Protein AF-A0A9Q2XNE6-F1 (afdb_monomer_lite)

pLDDT: mean 92.51, std 5.73, range [63.66, 97.0]

Secondary structure (DSSP, 8-state):
--HHHHHHHHHHHHHHHHHHHHHTTTSHHHHHHHHHHHHHHHHHHHHHHHHHH-

Organism: NCBI:txid2854028

Foldseek 3Di:
DDPCVVLVVQLVVLVVLLVQLVVVVVDPVSVVSNVCSVVSNVVVVVVVVVVVVD

Sequence (54 aa):
MSEFQMMFLPVIAGLILLTVGFSMRERNSGVLMMWIGMLGILGIMVWKILEKLT

Radius of gyration: 13.05 Å; chains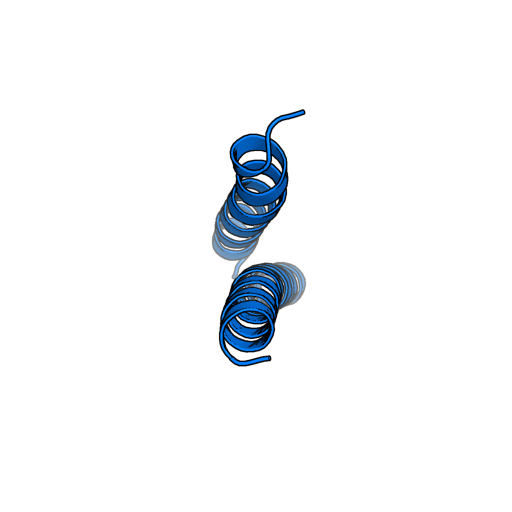: 1; bounding box: 30×15×37 Å

Structure (mmCIF, N/CA/C/O backbone):
data_AF-A0A9Q2XNE6-F1
#
_entry.id   AF-A0A9Q2XNE6-F1
#
loop_
_atom_site.group_PDB
_atom_site.id
_atom_site.type_symbol
_atom_site.label_atom_id
_atom_site.label_alt_id
_atom_site.label_comp_id
_atom_site.label_asym_id
_atom_site.label_entity_id
_atom_site.label_seq_id
_atom_site.pdbx_PDB_ins_code
_atom_site.Cartn_x
_atom_site.Cartn_y
_atom_site.Cartn_z
_atom_site.occupancy
_atom_site.B_iso_or_equiv
_atom_site.auth_seq_id
_atom_site.auth_comp_id
_atom_site.auth_asym_id
_atom_site.auth_atom_id
_atom_site.pdbx_PDB_model_num
ATOM 1 N N . MET A 1 1 ? 2.381 4.015 20.902 1.00 63.66 1 MET A N 1
ATOM 2 C CA . MET A 1 1 ? 2.189 4.533 19.528 1.00 63.66 1 MET A CA 1
ATOM 3 C C . MET A 1 1 ? 0.752 5.001 19.426 1.00 63.66 1 MET A C 1
ATOM 5 O O . MET A 1 1 ? -0.111 4.288 19.923 1.00 63.66 1 MET A O 1
ATOM 9 N N . SER A 1 2 ? 0.486 6.186 18.880 1.00 85.62 2 SER A N 1
ATOM 10 C CA . SER A 1 2 ? -0.897 6.655 18.700 1.00 85.62 2 SER A CA 1
ATOM 11 C C . SER A 1 2 ? -1.597 5.882 17.574 1.00 85.62 2 SER A C 1
ATOM 13 O O . SER A 1 2 ? -0.935 5.370 16.669 1.00 85.62 2 SER A O 1
ATOM 15 N N . GLU A 1 3 ? -2.932 5.808 17.596 1.00 82.00 3 GLU A N 1
ATOM 16 C CA . GLU A 1 3 ? -3.722 5.201 16.506 1.00 82.00 3 GLU A CA 1
ATOM 17 C C . GLU A 1 3 ? -3.403 5.827 15.147 1.00 82.00 3 GLU A C 1
ATOM 19 O O . GLU A 1 3 ? -3.290 5.129 14.141 1.00 82.00 3 GLU A O 1
ATOM 24 N N . PHE A 1 4 ? -3.158 7.138 15.137 1.00 82.31 4 PHE A N 1
ATOM 25 C CA . PHE A 1 4 ? -2.701 7.853 13.955 1.00 82.31 4 PHE A CA 1
ATOM 26 C C . PHE A 1 4 ? -1.383 7.285 13.412 1.00 82.31 4 PHE A C 1
ATOM 28 O O . PHE A 1 4 ? -1.292 6.996 12.224 1.00 82.31 4 PHE A O 1
ATOM 35 N N . GLN A 1 5 ? -0.379 7.055 14.267 1.00 81.31 5 GLN A N 1
ATOM 36 C CA . GLN A 1 5 ? 0.902 6.473 13.844 1.00 81.31 5 GLN A CA 1
ATOM 37 C C . GLN A 1 5 ? 0.736 5.047 13.303 1.00 81.31 5 GLN A C 1
ATOM 39 O O . GLN A 1 5 ? 1.388 4.688 12.322 1.00 81.31 5 GLN A O 1
ATOM 44 N N . MET A 1 6 ? -0.161 4.256 13.901 1.00 84.50 6 MET A N 1
ATOM 45 C CA . MET A 1 6 ? -0.452 2.892 13.450 1.00 84.50 6 MET A CA 1
ATOM 46 C C . MET A 1 6 ? -1.147 2.847 12.083 1.00 84.50 6 MET A C 1
ATOM 48 O O . MET A 1 6 ? -0.889 1.921 11.323 1.00 84.50 6 MET A O 1
ATOM 52 N N . MET A 1 7 ? -1.975 3.840 11.735 1.00 86.44 7 MET A N 1
ATOM 53 C CA . MET A 1 7 ? -2.583 3.942 10.396 1.00 86.44 7 MET A CA 1
ATOM 54 C C . MET A 1 7 ? -1.667 4.616 9.371 1.00 86.44 7 MET A C 1
ATOM 56 O O . MET A 1 7 ? -1.700 4.282 8.189 1.00 86.44 7 MET A O 1
ATOM 60 N N . PHE A 1 8 ? -0.826 5.548 9.812 1.00 90.12 8 PHE A N 1
ATOM 61 C CA . PHE A 1 8 ? 0.074 6.295 8.940 1.00 90.12 8 PHE A CA 1
ATOM 62 C C . PHE A 1 8 ? 1.149 5.400 8.311 1.00 90.12 8 PHE A C 1
ATOM 64 O O . PHE A 1 8 ? 1.394 5.475 7.110 1.00 90.12 8 PHE A O 1
ATOM 71 N N . LEU A 1 9 ? 1.748 4.510 9.107 1.00 91.12 9 LEU A N 1
ATOM 72 C CA . LEU A 1 9 ? 2.780 3.565 8.669 1.00 91.12 9 LEU A CA 1
ATOM 73 C C . LEU A 1 9 ? 2.374 2.712 7.451 1.00 91.12 9 LEU A C 1
ATOM 75 O O . LEU A 1 9 ? 3.086 2.749 6.446 1.00 91.12 9 LEU A O 1
ATOM 79 N N . PRO A 1 10 ? 1.257 1.964 7.481 1.00 90.69 10 PRO A N 1
ATOM 80 C CA . PRO A 1 10 ? 0.876 1.117 6.360 1.00 90.69 10 PRO A CA 1
ATOM 81 C C . PRO A 1 10 ? 0.395 1.912 5.138 1.00 90.69 10 PRO A C 1
ATOM 83 O O . PRO A 1 10 ? 0.622 1.472 4.012 1.00 90.69 10 PRO A O 1
ATOM 86 N N . VAL A 1 11 ? -0.198 3.100 5.322 1.00 92.88 11 VAL A N 1
ATOM 87 C CA . VAL A 1 11 ? -0.555 3.985 4.198 1.00 92.88 11 VAL A CA 1
ATOM 88 C C . VAL A 1 11 ? 0.704 4.489 3.493 1.00 92.88 11 VAL A C 1
ATOM 90 O O . VAL A 1 11 ? 0.809 4.367 2.274 1.00 92.88 11 VAL A O 1
ATOM 93 N N . ILE A 1 12 ? 1.691 4.990 4.242 1.00 95.62 12 ILE A N 1
ATOM 94 C CA . ILE A 1 12 ? 2.981 5.421 3.684 1.00 95.62 12 ILE A CA 1
ATOM 95 C C . ILE A 1 12 ? 3.690 4.256 2.991 1.00 95.62 12 ILE A C 1
ATOM 97 O O . ILE A 1 12 ? 4.182 4.422 1.876 1.00 95.62 12 ILE A O 1
ATOM 101 N N . ALA A 1 13 ? 3.704 3.071 3.607 1.00 94.75 13 A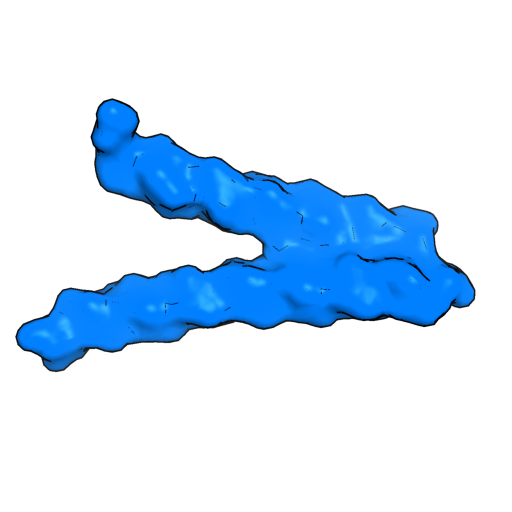LA A N 1
ATOM 102 C CA . ALA A 1 13 ? 4.276 1.880 2.992 1.00 94.75 13 ALA A CA 1
ATOM 103 C C . ALA A 1 13 ? 3.599 1.563 1.650 1.00 94.75 13 ALA A C 1
ATOM 105 O O . ALA A 1 13 ? 4.295 1.362 0.658 1.00 94.75 13 ALA A O 1
ATOM 106 N N . GLY A 1 14 ? 2.263 1.603 1.589 1.00 95.38 14 GLY A N 1
ATOM 107 C CA . GLY A 1 14 ? 1.503 1.430 0.351 1.00 95.38 14 GLY A CA 1
ATOM 108 C C . GLY A 1 14 ? 1.864 2.464 -0.719 1.00 95.38 14 GLY A C 1
ATOM 109 O O . GLY A 1 14 ? 2.121 2.093 -1.862 1.00 95.38 14 GLY A O 1
ATOM 110 N N . LEU A 1 15 ? 1.969 3.746 -0.356 1.00 96.25 15 LEU A N 1
ATOM 111 C CA . LEU A 1 15 ? 2.341 4.826 -1.281 1.00 96.25 15 LEU A CA 1
ATOM 112 C C . LEU A 1 15 ? 3.770 4.675 -1.832 1.00 96.25 15 LEU A C 1
ATOM 114 O O . LEU A 1 15 ? 4.004 4.902 -3.022 1.00 96.25 15 LEU A O 1
ATOM 118 N N . ILE A 1 16 ? 4.723 4.251 -0.996 1.00 97.00 16 ILE A N 1
ATOM 119 C CA . ILE A 1 16 ? 6.092 3.943 -1.434 1.00 97.00 16 ILE A CA 1
ATOM 120 C C . ILE A 1 16 ? 6.066 2.775 -2.422 1.00 97.00 16 ILE A C 1
ATOM 122 O O . ILE A 1 16 ? 6.701 2.844 -3.471 1.00 97.00 16 ILE A O 1
ATOM 126 N N . LEU A 1 17 ? 5.294 1.729 -2.123 1.00 95.69 17 LEU A N 1
ATOM 127 C CA . LEU A 1 17 ? 5.163 0.541 -2.965 1.00 95.69 17 LEU A CA 1
ATOM 128 C C . LEU A 1 17 ? 4.551 0.880 -4.333 1.00 95.69 17 LEU A C 1
ATOM 130 O O . LEU A 1 17 ? 5.034 0.398 -5.357 1.00 95.69 17 LEU A O 1
ATOM 134 N N . LEU A 1 18 ? 3.562 1.779 -4.367 1.00 96.25 18 LEU A N 1
ATOM 135 C CA . LEU A 1 18 ? 3.011 2.334 -5.607 1.00 96.25 18 LEU A CA 1
ATOM 136 C C . LEU A 1 18 ? 4.063 3.122 -6.394 1.00 96.25 18 LEU A C 1
ATOM 138 O O . LEU A 1 18 ? 4.203 2.922 -7.597 1.00 96.25 18 LEU A O 1
ATOM 142 N N . THR A 1 19 ? 4.835 3.979 -5.722 1.00 96.81 19 THR A N 1
ATOM 143 C CA . THR A 1 19 ? 5.880 4.795 -6.362 1.00 96.81 19 THR A CA 1
ATOM 144 C C . THR A 1 19 ? 6.989 3.926 -6.957 1.00 96.81 19 THR A C 1
ATOM 146 O O . THR A 1 19 ? 7.372 4.102 -8.112 1.00 96.81 19 THR A O 1
ATOM 149 N N . VAL A 1 20 ? 7.483 2.946 -6.197 1.00 96.31 20 VAL A N 1
ATOM 150 C CA . VAL A 1 20 ? 8.512 2.003 -6.659 1.00 96.31 20 VAL A CA 1
ATOM 151 C C . VAL A 1 20 ? 7.966 1.110 -7.774 1.00 96.31 20 VAL A C 1
ATOM 153 O O . VAL A 1 20 ? 8.637 0.912 -8.788 1.00 96.31 20 VAL A O 1
ATOM 156 N N . GLY A 1 21 ? 6.735 0.615 -7.625 1.00 95.69 21 GLY A N 1
ATOM 157 C CA . GLY A 1 21 ? 6.062 -0.189 -8.641 1.00 95.69 21 GLY A CA 1
ATOM 158 C C . GLY A 1 21 ? 5.891 0.565 -9.959 1.00 95.69 21 GLY A C 1
ATOM 159 O O . GLY A 1 21 ? 6.171 0.012 -11.022 1.00 95.69 21 GLY A O 1
ATOM 160 N N . PHE A 1 22 ? 5.528 1.847 -9.892 1.00 96.00 22 PHE A N 1
ATOM 161 C CA . PHE A 1 22 ? 5.409 2.713 -11.062 1.00 96.00 22 PHE A CA 1
ATOM 162 C C . PHE A 1 22 ? 6.760 2.981 -11.737 1.00 96.00 22 PHE A C 1
ATOM 164 O O . PHE A 1 22 ? 6.853 2.903 -12.962 1.00 96.00 22 PHE A O 1
ATOM 171 N N . SER A 1 23 ? 7.822 3.228 -10.966 1.00 96.44 23 SER A N 1
ATOM 172 C CA . SER A 1 23 ? 9.183 3.389 -11.504 1.00 96.44 23 SER A CA 1
ATOM 173 C C . SER A 1 23 ? 9.680 2.142 -12.242 1.00 96.44 23 SER A C 1
ATOM 175 O O . SER A 1 23 ? 10.457 2.249 -13.184 1.00 96.44 23 SER A O 1
ATOM 177 N N . MET A 1 24 ? 9.207 0.957 -11.848 1.00 95.44 24 MET A N 1
ATOM 178 C CA . MET A 1 24 ? 9.565 -0.332 -12.450 1.00 95.44 24 MET A CA 1
ATOM 179 C C . MET A 1 24 ? 8.451 -0.904 -13.341 1.00 95.44 24 MET A C 1
ATOM 181 O O . MET A 1 24 ? 8.460 -2.102 -13.628 1.00 95.44 24 MET A O 1
ATOM 185 N N . ARG A 1 25 ? 7.488 -0.079 -13.782 1.00 93.31 25 ARG A N 1
ATOM 186 C CA . ARG A 1 25 ? 6.256 -0.518 -14.474 1.00 93.31 25 ARG A CA 1
ATOM 187 C C . ARG A 1 25 ? 6.479 -1.331 -15.750 1.00 93.31 25 ARG A C 1
ATOM 189 O O . ARG A 1 25 ? 5.590 -2.060 -16.166 1.00 93.31 25 ARG A O 1
ATOM 196 N N . GLU A 1 26 ? 7.646 -1.199 -16.372 1.00 95.88 26 GLU A N 1
ATOM 197 C CA . GLU A 1 26 ? 8.024 -1.946 -17.579 1.00 95.88 26 GLU A CA 1
ATOM 198 C C . GLU A 1 26 ? 8.270 -3.434 -17.291 1.00 95.88 26 GLU A C 1
ATOM 200 O O . GLU A 1 26 ? 8.252 -4.266 -18.195 1.00 95.88 26 GLU A O 1
ATOM 205 N N . ARG A 1 27 ? 8.482 -3.789 -16.018 1.00 93.81 27 ARG A N 1
ATOM 206 C CA . ARG A 1 27 ? 8.620 -5.167 -15.552 1.00 93.81 27 ARG A CA 1
ATOM 207 C C . ARG A 1 27 ? 7.319 -5.630 -14.907 1.00 93.81 27 ARG A C 1
ATOM 209 O O . ARG A 1 27 ? 6.719 -4.906 -14.114 1.00 93.81 27 ARG A O 1
ATOM 216 N N . ASN A 1 28 ? 6.962 -6.898 -15.123 1.00 93.88 28 ASN A N 1
ATOM 217 C CA . ASN A 1 28 ? 5.822 -7.533 -14.444 1.00 93.88 28 ASN A CA 1
ATOM 218 C C . ASN A 1 28 ? 5.899 -7.399 -12.912 1.00 93.88 28 ASN A C 1
ATOM 220 O O . ASN A 1 28 ? 4.870 -7.286 -12.250 1.00 93.88 28 ASN A O 1
ATOM 224 N N . SER A 1 29 ? 7.110 -7.360 -12.344 1.00 92.25 29 SER A N 1
ATOM 225 C CA . SER A 1 29 ? 7.316 -7.125 -10.913 1.00 92.25 29 SER A CA 1
ATOM 226 C C . SER A 1 29 ? 6.874 -5.730 -10.455 1.00 92.25 29 SER A C 1
ATOM 228 O O . SER A 1 29 ? 6.337 -5.613 -9.359 1.00 92.25 29 SER A O 1
ATOM 230 N N . GLY A 1 30 ? 7.045 -4.688 -11.276 1.00 93.81 30 GLY A N 1
ATOM 231 C CA . GLY A 1 30 ? 6.563 -3.339 -10.967 1.00 93.81 30 GLY A CA 1
ATOM 232 C C . GLY A 1 30 ? 5.038 -3.264 -10.968 1.00 93.81 30 GLY A C 1
ATOM 233 O O . GLY A 1 30 ? 4.441 -2.703 -10.053 1.00 93.81 30 GLY A O 1
ATOM 234 N N . VAL A 1 31 ? 4.393 -3.931 -11.931 1.00 94.75 31 VAL A N 1
ATOM 235 C CA . VAL A 1 31 ? 2.927 -4.055 -11.971 1.00 94.75 31 VAL A CA 1
ATOM 236 C C . VAL A 1 31 ? 2.395 -4.800 -10.744 1.00 94.75 31 VAL A C 1
ATOM 238 O O . VAL A 1 31 ? 1.463 -4.321 -10.103 1.00 94.75 31 VAL A O 1
ATOM 241 N N . LEU A 1 32 ? 3.023 -5.915 -10.354 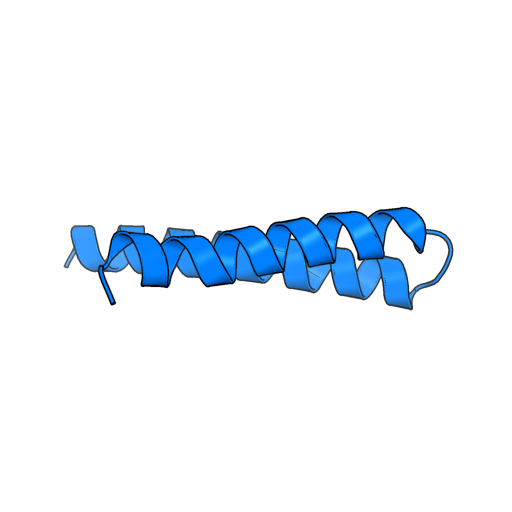1.00 95.94 32 LEU A N 1
ATOM 242 C CA . LEU A 1 32 ? 2.683 -6.650 -9.127 1.00 95.94 32 LEU A CA 1
ATOM 243 C C . LEU A 1 32 ? 2.815 -5.785 -7.868 1.00 95.94 32 LEU A C 1
ATOM 245 O O . LEU A 1 32 ? 1.928 -5.799 -7.018 1.00 95.94 32 LEU A O 1
ATOM 249 N N . MET A 1 33 ? 3.887 -4.997 -7.762 1.00 94.31 33 MET A N 1
ATOM 250 C C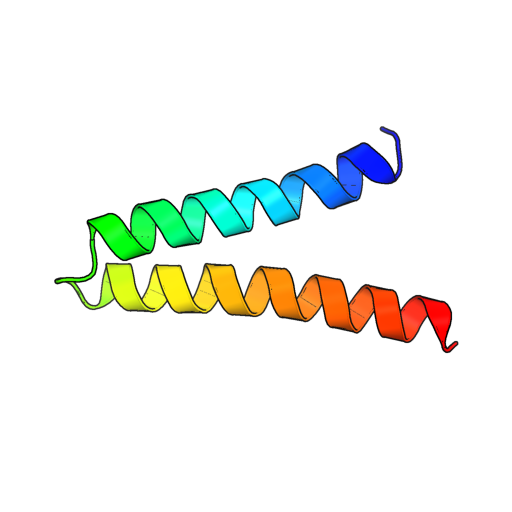A . MET A 1 33 ? 4.062 -4.039 -6.669 1.00 94.31 33 MET A CA 1
ATOM 251 C C . MET A 1 33 ? 2.921 -3.012 -6.638 1.00 94.31 33 MET A C 1
ATOM 253 O O . MET A 1 33 ? 2.330 -2.786 -5.585 1.00 94.31 33 MET A O 1
ATOM 257 N N . MET A 1 34 ? 2.524 -2.450 -7.783 1.00 96.62 34 MET A N 1
ATOM 258 C CA . MET A 1 34 ? 1.388 -1.521 -7.821 1.00 96.62 34 MET A CA 1
ATOM 259 C C . MET A 1 34 ? 0.082 -2.172 -7.332 1.00 96.62 34 MET A C 1
ATOM 261 O O . MET A 1 34 ? -0.657 -1.559 -6.562 1.00 96.62 34 MET A O 1
ATOM 265 N N . TRP A 1 35 ? -0.177 -3.429 -7.706 1.00 97.00 35 TRP A N 1
ATOM 266 C CA . TRP A 1 35 ? -1.331 -4.185 -7.207 1.00 97.00 35 TRP A CA 1
ATOM 267 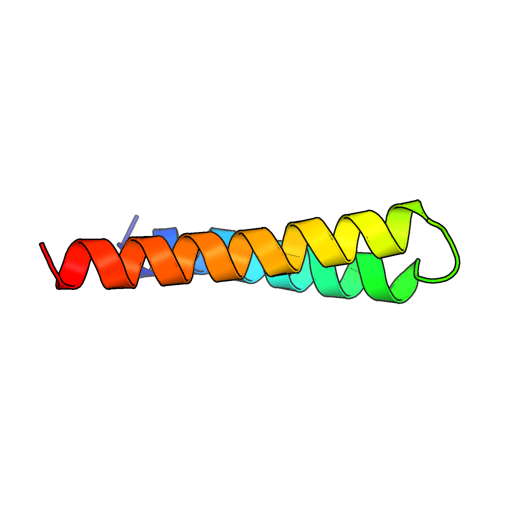C C . TRP A 1 35 ? -1.296 -4.372 -5.690 1.00 97.00 35 TRP A C 1
ATOM 269 O O . TRP A 1 35 ? -2.295 -4.112 -5.024 1.00 97.00 35 TRP A O 1
ATOM 279 N N . ILE A 1 36 ? -0.150 -4.773 -5.134 1.00 96.19 36 ILE A N 1
ATOM 280 C CA . ILE A 1 36 ? 0.010 -4.967 -3.686 1.00 96.19 36 ILE A CA 1
ATOM 281 C C . ILE A 1 36 ? -0.200 -3.645 -2.937 1.00 96.19 36 ILE A C 1
ATOM 283 O O . ILE A 1 36 ? -0.926 -3.617 -1.944 1.00 96.19 36 ILE A O 1
ATOM 287 N N . GLY A 1 37 ? 0.380 -2.543 -3.425 1.00 95.62 37 GLY A N 1
ATOM 288 C CA . GLY A 1 37 ? 0.213 -1.221 -2.817 1.00 95.62 37 GLY A CA 1
ATOM 289 C C . GLY A 1 37 ? -1.246 -0.761 -2.818 1.00 95.62 37 GLY A C 1
ATOM 290 O O . GLY A 1 37 ? -1.761 -0.327 -1.787 1.00 95.62 37 GLY A O 1
ATOM 291 N N . MET A 1 38 ? -1.939 -0.921 -3.949 1.00 96.44 38 MET A N 1
ATOM 292 C CA . MET A 1 38 ? -3.339 -0.521 -4.085 1.00 96.44 38 MET A CA 1
ATOM 293 C C . MET A 1 38 ? -4.271 -1.379 -3.222 1.00 96.44 38 MET A C 1
ATOM 295 O O . MET A 1 38 ? -5.095 -0.840 -2.482 1.00 96.44 38 MET A O 1
ATOM 299 N N . LEU A 1 39 ? -4.131 -2.707 -3.284 1.00 96.81 39 LEU A N 1
ATOM 300 C CA . LEU A 1 39 ? -4.947 -3.636 -2.499 1.00 96.81 39 LEU A CA 1
ATOM 301 C C . LEU A 1 39 ? -4.705 -3.477 -0.996 1.00 96.81 39 LEU A C 1
ATOM 303 O O . LEU A 1 39 ? -5.655 -3.566 -0.224 1.00 96.81 39 LEU A O 1
ATOM 307 N N . GLY A 1 40 ? -3.469 -3.194 -0.577 1.00 94.38 40 GLY A N 1
ATOM 308 C CA . GLY A 1 40 ? -3.143 -2.932 0.824 1.00 94.38 40 GLY A CA 1
ATOM 309 C C . GLY A 1 40 ? -3.857 -1.695 1.369 1.00 94.38 40 GLY A C 1
ATOM 310 O O . GLY A 1 40 ? -4.496 -1.763 2.419 1.00 94.38 40 GLY A O 1
ATOM 311 N N . ILE A 1 41 ? -3.815 -0.578 0.633 1.00 95.19 41 ILE A N 1
ATOM 312 C CA . ILE A 1 41 ? -4.507 0.658 1.032 1.00 95.19 41 ILE A CA 1
ATOM 313 C C . ILE A 1 41 ? -6.027 0.445 1.041 1.00 95.19 41 ILE A C 1
ATOM 315 O O . ILE A 1 41 ? -6.691 0.824 2.006 1.00 95.19 41 ILE A O 1
ATOM 319 N N . LEU A 1 42 ? -6.581 -0.201 0.008 1.00 95.19 42 LEU A N 1
ATOM 320 C CA . LEU A 1 42 ? -8.010 -0.525 -0.059 1.00 95.19 42 LEU A CA 1
ATOM 321 C C . LEU A 1 42 ? -8.457 -1.431 1.088 1.00 95.19 42 LEU A C 1
ATOM 323 O O . LEU A 1 42 ? -9.474 -1.150 1.714 1.00 95.19 42 LEU A O 1
ATOM 327 N N . GLY A 1 43 ? -7.701 -2.487 1.389 1.00 94.44 43 GLY A N 1
ATOM 328 C CA . GLY A 1 43 ? -8.028 -3.434 2.454 1.00 94.44 43 GLY A CA 1
ATOM 329 C C . GLY A 1 43 ? -8.109 -2.761 3.822 1.00 94.44 43 GLY A C 1
ATOM 330 O O . GLY A 1 43 ? -9.066 -2.984 4.560 1.00 94.44 43 GLY A O 1
ATOM 331 N N . ILE A 1 44 ? -7.165 -1.867 4.130 1.00 92.75 44 ILE A N 1
ATOM 332 C CA . ILE A 1 44 ? -7.190 -1.076 5.370 1.00 92.75 44 ILE A CA 1
ATOM 333 C C . ILE A 1 44 ? -8.407 -0.151 5.401 1.00 92.75 44 ILE A C 1
ATOM 335 O O . ILE A 1 44 ? -9.064 -0.027 6.435 1.00 92.75 44 ILE A O 1
ATOM 339 N N . MET A 1 45 ? -8.731 0.479 4.272 1.00 92.50 45 MET A N 1
ATOM 340 C CA . MET A 1 45 ? -9.894 1.357 4.168 1.00 92.50 45 MET A CA 1
ATOM 341 C C . MET A 1 45 ? -11.197 0.590 4.430 1.00 92.50 45 MET A C 1
ATOM 343 O O . MET A 1 45 ? -12.010 1.022 5.243 1.00 92.50 45 MET A O 1
ATOM 347 N N . VAL A 1 46 ? -11.367 -0.575 3.795 1.00 94.69 46 VAL A N 1
ATOM 348 C CA . VAL A 1 46 ? -12.534 -1.452 3.978 1.00 94.69 46 VAL A CA 1
ATOM 349 C C . VAL A 1 46 ? -12.628 -1.939 5.421 1.00 94.69 46 VAL A C 1
ATOM 351 O O . VAL A 1 46 ? -13.706 -1.875 6.004 1.00 94.69 46 VAL A O 1
ATOM 354 N N . TRP A 1 47 ? -11.511 -2.358 6.023 1.00 93.81 47 TRP A N 1
ATOM 355 C CA . TRP A 1 47 ? -11.470 -2.759 7.431 1.00 93.81 47 TRP A CA 1
ATOM 356 C C . TRP A 1 47 ? -11.964 -1.636 8.346 1.00 93.81 47 TRP A C 1
ATOM 358 O O . TRP A 1 47 ? -12.808 -1.863 9.207 1.00 93.81 47 TRP A O 1
ATOM 368 N N . LYS A 1 48 ? -11.483 -0.406 8.140 1.00 89.19 48 LYS A N 1
ATOM 369 C CA . LYS A 1 48 ? -11.877 0.753 8.955 1.00 89.19 48 LYS A CA 1
ATOM 370 C C . LYS A 1 48 ? -13.336 1.149 8.763 1.00 89.19 48 LYS A C 1
ATOM 372 O O . LYS A 1 48 ? -13.981 1.579 9.715 1.00 89.19 48 LYS A O 1
ATOM 377 N N . ILE A 1 49 ? -13.862 1.002 7.549 1.00 93.25 49 ILE A N 1
ATOM 378 C CA . ILE A 1 49 ? -15.291 1.187 7.283 1.00 93.25 49 ILE A CA 1
ATOM 379 C C . ILE A 1 49 ? -16.100 0.133 8.049 1.00 93.25 49 ILE A C 1
ATOM 381 O O . ILE A 1 49 ? -17.085 0.482 8.694 1.00 93.25 49 ILE A O 1
ATOM 385 N N . LEU A 1 50 ? -15.664 -1.129 8.031 1.00 95.31 50 LEU A N 1
ATOM 386 C CA . LEU A 1 50 ? -16.345 -2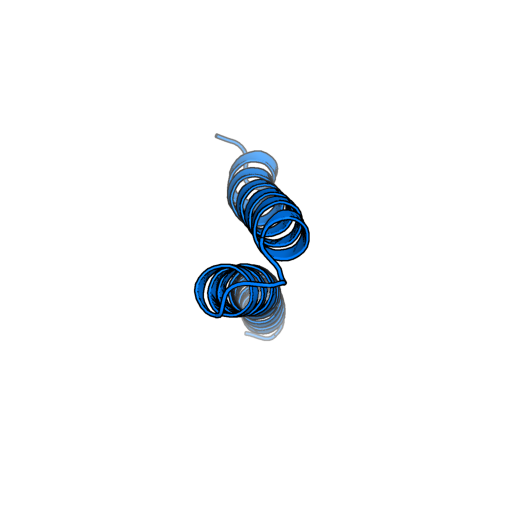.228 8.711 1.00 95.31 50 LEU A CA 1
ATOM 387 C C . LEU A 1 50 ? -16.327 -2.076 10.240 1.00 95.31 50 LEU A C 1
ATOM 389 O O . LEU A 1 50 ? -17.372 -2.234 10.865 1.00 95.31 50 LEU A O 1
ATOM 393 N N . GLU A 1 51 ? -15.187 -1.686 10.822 1.00 94.19 51 GLU A N 1
ATOM 394 C CA . GLU A 1 51 ? -15.051 -1.352 12.253 1.00 94.19 51 GLU A CA 1
ATOM 395 C C . GLU A 1 51 ? -15.967 -0.209 12.695 1.00 94.19 51 GLU A C 1
ATOM 397 O O . GLU A 1 51 ? -16.285 -0.098 13.870 1.00 94.19 51 GLU A O 1
ATOM 402 N N . LYS A 1 52 ? -16.358 0.683 11.780 1.00 91.88 52 LYS A N 1
ATOM 403 C CA . LYS A 1 52 ? -17.272 1.785 12.096 1.00 91.88 52 LYS A CA 1
ATOM 404 C C . LYS A 1 52 ? -18.744 1.406 11.923 1.00 91.88 52 LYS A C 1
ATOM 406 O O . LYS A 1 52 ? -19.612 2.096 12.451 1.00 91.88 52 LYS A O 1
ATOM 411 N N . LEU A 1 53 ? -19.022 0.364 11.142 1.00 91.50 53 LEU A N 1
ATOM 412 C CA . LEU A 1 53 ? -20.368 -0.146 10.871 1.00 91.50 53 LEU A CA 1
ATOM 413 C C . LEU A 1 53 ? -20.817 -1.223 11.870 1.00 91.50 53 LEU A C 1
ATOM 415 O O . LEU A 1 53 ? -22.015 -1.488 11.939 1.00 91.50 53 LEU A O 1
ATOM 419 N N . THR A 1 54 ? -19.879 -1.837 12.595 1.00 82.56 54 THR A N 1
ATOM 420 C CA . THR A 1 54 ? -20.116 -2.905 13.582 1.00 82.56 54 THR A CA 1
ATOM 421 C C . THR A 1 54 ? -19.801 -2.398 14.977 1.00 82.56 54 THR A C 1
ATOM 423 O O . THR A 1 54 ? -20.640 -2.611 15.878 1.00 82.56 54 THR A O 1
#